Protein AF-A0A4R4ZUM4-F1 (afdb_monomer_lite)

pLDDT: mean 85.85, std 15.87, range [38.94, 98.31]

Radius of gyration: 22.49 Å; chains: 1; bounding box: 55×45×69 Å

Foldseek 3Di:
DDDDDPPPPPPPQPDPELVRVLVVCVVV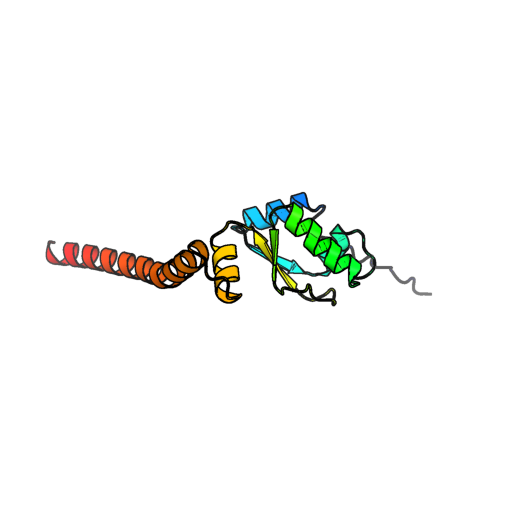VFKDKDFQLSLCVNLVHPFQDQVSQVVSQVSLVVSQKHWPPPGDDRDRRDIIMIGGHPDLVNLCVCLVVVNDDPSVVVSVVCVVCVVVVVVVVVVVVVVVVVVVVVVD

Structure (mmCIF, N/CA/C/O backbone):
data_AF-A0A4R4ZUM4-F1
#
_entry.id   AF-A0A4R4ZUM4-F1
#
loop_
_atom_site.group_PDB
_atom_site.id
_atom_site.type_symbol
_atom_site.label_atom_id
_atom_site.label_alt_id
_atom_site.label_comp_id
_atom_site.label_asym_id
_atom_site.label_entity_id
_atom_site.label_seq_id
_atom_site.pdbx_PDB_ins_code
_atom_site.Cartn_x
_atom_site.Cartn_y
_atom_site.Cartn_z
_atom_site.occupancy
_atom_site.B_iso_or_equiv
_atom_site.auth_seq_id
_atom_site.auth_comp_id
_atom_site.auth_asym_id
_atom_site.auth_atom_id
_atom_site.pdbx_PDB_model_num
ATOM 1 N N . MET A 1 1 ? 16.515 29.194 -39.223 1.00 39.03 1 MET A N 1
ATOM 2 C CA . MET A 1 1 ? 16.773 27.965 -38.446 1.00 39.03 1 MET A CA 1
ATOM 3 C C . MET A 1 1 ? 16.211 28.205 -37.059 1.00 39.03 1 MET A C 1
ATOM 5 O O . MET A 1 1 ? 16.722 29.079 -36.376 1.00 39.03 1 MET A O 1
ATOM 9 N N . ALA A 1 2 ? 15.098 27.559 -36.712 1.00 38.94 2 ALA A N 1
ATOM 10 C CA . ALA A 1 2 ? 14.510 27.662 -35.380 1.00 38.94 2 ALA A CA 1
ATOM 11 C C . ALA A 1 2 ? 15.152 26.585 -34.500 1.00 38.94 2 ALA A C 1
ATOM 13 O O . ALA A 1 2 ? 15.073 25.401 -34.821 1.00 38.94 2 ALA A O 1
ATOM 14 N N . THR A 1 3 ? 15.847 27.011 -33.452 1.00 41.16 3 THR A N 1
ATOM 15 C CA . THR A 1 3 ? 16.367 26.150 -32.392 1.00 41.16 3 THR A CA 1
ATOM 16 C C . THR A 1 3 ? 15.184 25.574 -31.621 1.00 41.16 3 THR A C 1
ATOM 18 O O . THR A 1 3 ? 14.382 26.321 -31.061 1.00 41.16 3 THR A O 1
ATOM 21 N N . ALA A 1 4 ? 15.052 24.249 -31.630 1.00 43.12 4 ALA A N 1
ATOM 22 C CA . ALA A 1 4 ? 14.140 23.552 -30.741 1.00 43.12 4 ALA A CA 1
ATOM 23 C C . ALA A 1 4 ? 14.653 23.738 -29.308 1.00 43.12 4 ALA A C 1
ATOM 25 O O . ALA A 1 4 ? 15.787 23.379 -29.000 1.00 43.12 4 ALA A O 1
ATOM 26 N N . VAL A 1 5 ? 13.837 24.360 -28.462 1.00 45.91 5 VAL A N 1
ATOM 27 C CA . VAL A 1 5 ? 14.050 24.366 -27.016 1.00 45.91 5 VAL A CA 1
ATOM 28 C C . VAL A 1 5 ? 13.662 22.972 -26.541 1.00 45.91 5 VAL A C 1
ATOM 30 O O . VAL A 1 5 ? 12.485 22.613 -26.580 1.00 45.91 5 VAL A O 1
ATOM 33 N N . GLU A 1 6 ? 14.653 22.165 -26.175 1.00 46.28 6 GLU A N 1
ATOM 34 C CA . GLU A 1 6 ? 14.425 20.905 -25.474 1.00 46.28 6 GLU A CA 1
ATOM 35 C C . GLU A 1 6 ? 13.839 21.250 -24.105 1.00 46.28 6 GLU A C 1
ATOM 37 O O . GLU A 1 6 ? 14.522 21.763 -23.222 1.00 46.28 6 GLU A O 1
ATOM 42 N N . VAL A 1 7 ? 12.530 21.057 -23.961 1.00 44.09 7 VAL A N 1
ATOM 43 C CA . VAL A 1 7 ? 11.875 21.138 -22.660 1.00 44.09 7 VAL A CA 1
ATOM 44 C C . VAL A 1 7 ? 12.149 19.803 -21.981 1.00 44.09 7 VAL A C 1
ATOM 46 O O . VAL A 1 7 ? 11.489 18.806 -22.278 1.00 44.09 7 VAL A O 1
ATOM 49 N N . GLU A 1 8 ? 13.164 19.763 -21.120 1.00 43.16 8 GLU A N 1
ATOM 50 C CA . GLU A 1 8 ? 13.344 18.661 -20.179 1.00 43.16 8 GLU A CA 1
ATOM 51 C C . GLU A 1 8 ? 12.080 18.593 -19.314 1.00 43.16 8 GLU A C 1
ATOM 53 O O . GLU A 1 8 ? 11.831 19.444 -18.463 1.00 43.16 8 GLU A O 1
ATOM 58 N N . HIS A 1 9 ? 11.220 17.611 -19.582 1.00 39.47 9 HIS A N 1
ATOM 59 C CA . HIS A 1 9 ? 10.143 17.268 -18.665 1.00 39.47 9 HIS A CA 1
ATOM 60 C C . HIS A 1 9 ? 10.791 16.620 -17.438 1.00 39.47 9 HIS A C 1
ATOM 62 O O . HIS A 1 9 ? 11.012 15.408 -17.403 1.00 39.47 9 HIS A O 1
ATOM 68 N N . GLU A 1 10 ? 11.133 17.448 -16.455 1.00 44.53 10 GLU A N 1
ATOM 69 C CA . GLU A 1 10 ? 11.498 17.018 -15.113 1.00 44.53 10 GLU A CA 1
ATOM 70 C C . GLU A 1 10 ? 10.237 16.427 -14.473 1.00 44.53 10 GLU A C 1
ATOM 72 O O . GLU A 1 10 ? 9.390 17.122 -13.914 1.00 44.53 10 GLU A O 1
ATOM 77 N N . TRP A 1 11 ? 10.034 15.125 -14.670 1.00 54.75 11 TRP A N 1
ATOM 78 C CA . TRP A 1 11 ? 9.017 14.391 -13.933 1.00 54.75 11 TRP A CA 1
ATOM 79 C C . TRP A 1 11 ? 9.450 14.391 -12.469 1.00 54.75 11 TRP A C 1
ATOM 81 O O . TRP A 1 11 ? 10.377 13.673 -12.097 1.00 54.75 11 TRP A O 1
ATOM 91 N N . GLU A 1 12 ? 8.818 15.227 -11.650 1.00 66.38 12 GLU A N 1
ATOM 92 C CA . GLU A 1 12 ? 9.065 15.243 -10.213 1.00 66.38 12 GLU A CA 1
ATOM 93 C C . GLU A 1 12 ? 8.519 13.937 -9.623 1.00 66.38 12 GLU A C 1
ATOM 95 O O . GLU A 1 12 ? 7.311 13.725 -9.519 1.00 66.38 12 GLU A O 1
ATOM 100 N N . TYR A 1 13 ? 9.420 13.005 -9.315 1.00 78.62 13 TYR A N 1
ATOM 101 C CA . TYR A 1 13 ? 9.070 11.775 -8.616 1.00 78.62 13 TYR A CA 1
ATOM 102 C C . TYR A 1 13 ? 8.727 12.112 -7.164 1.00 78.62 13 TYR A C 1
ATOM 104 O O . TYR A 1 13 ? 9.543 12.705 -6.457 1.00 78.62 13 TYR A O 1
ATOM 112 N N . SER A 1 14 ? 7.558 11.682 -6.680 1.00 88.44 14 SER A N 1
ATOM 113 C CA . SER A 1 14 ? 7.110 12.029 -5.321 1.00 88.44 14 SER A CA 1
ATOM 114 C C . SER A 1 14 ? 7.951 11.369 -4.223 1.00 88.44 14 SER A C 1
ATOM 116 O O . SER A 1 14 ? 7.939 11.807 -3.069 1.00 88.44 14 SER A O 1
ATOM 118 N N . TYR A 1 15 ? 8.674 10.295 -4.557 1.00 92.69 15 TYR A N 1
ATOM 119 C CA . TYR A 1 15 ? 9.423 9.482 -3.603 1.00 92.69 15 TYR A CA 1
ATOM 120 C C . TYR A 1 15 ? 10.852 9.258 -4.086 1.00 92.69 15 TYR A C 1
ATOM 122 O O . TYR A 1 15 ? 11.085 8.664 -5.134 1.00 92.69 15 TYR A O 1
ATOM 130 N N . LYS A 1 16 ? 11.810 9.689 -3.265 1.00 92.00 16 LYS A N 1
ATOM 131 C CA . LYS A 1 16 ? 13.247 9.527 -3.527 1.00 92.00 16 LYS A CA 1
ATOM 132 C C . LYS A 1 16 ? 13.767 8.101 -3.312 1.00 92.00 16 LYS A C 1
ATOM 134 O O . LYS A 1 16 ? 14.783 7.726 -3.879 1.00 92.00 16 LYS A O 1
ATOM 139 N N . ASP A 1 17 ? 13.125 7.344 -2.425 1.00 95.88 17 ASP A N 1
ATOM 140 C CA . ASP A 1 17 ? 13.540 6.007 -2.015 1.00 95.88 17 ASP A CA 1
ATOM 141 C C . ASP A 1 17 ? 12.357 5.233 -1.402 1.00 95.88 17 ASP A C 1
ATOM 143 O O . ASP A 1 17 ? 11.273 5.771 -1.143 1.00 95.88 17 ASP A O 1
ATOM 147 N N . TRP A 1 18 ? 12.575 3.941 -1.170 1.00 97.56 18 TRP A N 1
ATOM 148 C CA . TRP A 1 18 ? 11.596 3.029 -0.579 1.00 97.56 18 TRP A CA 1
ATOM 149 C C . TRP A 1 18 ? 11.156 3.425 0.837 1.00 97.56 18 TRP A C 1
ATOM 151 O O . TRP A 1 18 ? 10.011 3.186 1.225 1.00 97.56 18 TRP A O 1
ATOM 161 N N . GLU A 1 19 ? 12.041 4.044 1.620 1.00 97.25 19 GLU A N 1
ATOM 162 C CA . GLU A 1 19 ? 11.724 4.475 2.981 1.00 97.25 19 GLU A CA 1
ATOM 163 C C . GLU A 1 19 ? 10.795 5.699 2.969 1.00 97.25 19 GLU A C 1
ATOM 165 O O . GLU A 1 19 ? 9.858 5.777 3.766 1.00 97.25 19 GLU A O 1
ATOM 170 N N . ALA A 1 20 ? 11.006 6.630 2.037 1.00 97.06 20 ALA A N 1
ATOM 171 C CA . ALA A 1 20 ? 10.137 7.773 1.797 1.00 97.06 20 ALA A CA 1
ATOM 172 C C . ALA A 1 20 ? 8.739 7.322 1.355 1.00 97.06 20 ALA A C 1
ATOM 174 O O . ALA A 1 20 ? 7.750 7.804 1.910 1.00 97.06 20 ALA A O 1
ATOM 175 N N . LEU A 1 21 ? 8.652 6.340 0.448 1.00 97.62 21 LEU A N 1
ATOM 176 C CA . LEU A 1 21 ? 7.375 5.726 0.077 1.00 97.62 21 LEU A CA 1
ATOM 177 C C . LEU A 1 21 ? 6.677 5.128 1.306 1.00 97.62 21 LEU A C 1
ATOM 179 O O . LEU A 1 21 ? 5.506 5.409 1.556 1.00 97.62 21 LEU A O 1
ATOM 183 N N . LYS A 1 22 ? 7.393 4.346 2.123 1.00 97.88 22 LYS A N 1
ATOM 184 C CA . LYS A 1 22 ? 6.826 3.756 3.343 1.00 97.88 22 LYS A CA 1
ATOM 185 C C . LYS A 1 22 ? 6.296 4.828 4.305 1.00 97.88 22 LYS A C 1
ATOM 187 O O . LYS A 1 22 ? 5.196 4.673 4.835 1.00 97.88 22 LYS A O 1
ATOM 192 N N . LYS A 1 23 ? 7.045 5.916 4.514 1.00 97.69 23 LYS A N 1
ATOM 193 C CA . LYS A 1 23 ? 6.612 7.050 5.349 1.00 97.69 23 LYS A CA 1
ATOM 194 C C . LYS A 1 23 ? 5.345 7.702 4.802 1.00 97.69 23 LYS A C 1
ATOM 196 O O . LYS A 1 23 ? 4.467 8.043 5.589 1.00 97.69 23 LYS A O 1
ATOM 201 N N . ALA A 1 24 ? 5.218 7.826 3.482 1.00 97.19 24 ALA A N 1
ATOM 202 C CA . ALA A 1 24 ? 4.004 8.335 2.852 1.00 97.19 24 ALA A CA 1
ATOM 203 C C . ALA A 1 24 ? 2.801 7.401 3.076 1.00 97.19 24 ALA A C 1
ATOM 205 O O . ALA A 1 24 ? 1.718 7.879 3.407 1.00 97.19 24 ALA A O 1
ATOM 206 N N . VAL A 1 25 ? 2.988 6.077 2.988 1.00 97.44 25 VAL A N 1
ATOM 207 C CA . VAL A 1 25 ? 1.932 5.100 3.325 1.00 97.44 25 VAL A CA 1
ATOM 208 C C . VAL A 1 25 ? 1.526 5.218 4.794 1.00 97.44 25 VAL A C 1
ATOM 210 O O . VAL A 1 25 ? 0.337 5.235 5.102 1.00 97.44 25 VAL A O 1
ATOM 213 N N . ASP A 1 26 ? 2.496 5.326 5.707 1.00 96.31 26 ASP A N 1
ATOM 214 C CA . ASP A 1 26 ? 2.229 5.503 7.139 1.00 96.31 26 ASP A CA 1
ATOM 215 C C . ASP A 1 26 ? 1.449 6.807 7.408 1.00 96.31 26 ASP A C 1
ATOM 217 O O . ASP A 1 26 ? 0.470 6.791 8.154 1.00 96.31 26 ASP A O 1
ATOM 221 N N . ALA A 1 27 ? 1.830 7.914 6.760 1.00 94.44 27 ALA A N 1
ATOM 222 C CA . ALA A 1 27 ? 1.140 9.201 6.863 1.00 94.44 27 ALA A CA 1
ATOM 223 C C . ALA A 1 27 ? -0.283 9.167 6.275 1.00 94.44 27 ALA A C 1
ATOM 225 O O . ALA A 1 27 ? -1.177 9.832 6.793 1.00 94.44 27 ALA A O 1
ATOM 226 N N . GLY A 1 28 ? -0.516 8.348 5.244 1.00 91.44 28 GLY A N 1
ATOM 227 C CA . GLY A 1 28 ? -1.828 8.099 4.637 1.00 91.44 28 GLY A CA 1
ATOM 228 C C . GLY A 1 28 ? -2.741 7.162 5.438 1.00 91.44 28 GLY A C 1
ATOM 229 O O . GLY A 1 28 ? -3.687 6.606 4.887 1.00 91.44 28 GLY A O 1
ATOM 230 N N . GLY A 1 29 ? -2.454 6.914 6.720 1.00 91.69 29 GLY A N 1
ATOM 231 C CA . GLY A 1 29 ? -3.237 5.985 7.541 1.00 91.69 29 GLY A CA 1
ATOM 232 C C . GLY A 1 29 ? -3.016 4.513 7.178 1.00 91.69 29 GLY A C 1
ATOM 233 O O . GLY A 1 29 ? -3.862 3.667 7.464 1.00 91.69 29 GLY A O 1
ATOM 234 N N . GLY A 1 30 ? -1.882 4.190 6.552 1.00 94.75 30 GLY A N 1
ATOM 235 C CA . GLY A 1 30 ? -1.527 2.832 6.151 1.00 94.75 30 GLY A CA 1
ATOM 236 C C . GLY A 1 30 ? -2.038 2.421 4.771 1.00 94.75 30 GLY A C 1
ATOM 237 O O . GLY A 1 30 ? -1.929 1.241 4.448 1.00 94.75 30 GLY A O 1
ATOM 238 N N . VAL A 1 31 ? -2.578 3.343 3.966 1.00 96.12 31 VAL A N 1
ATOM 239 C CA . VAL A 1 31 ? -3.018 3.092 2.583 1.00 96.12 31 VAL A CA 1
ATOM 240 C C . VAL A 1 31 ? -2.608 4.264 1.694 1.00 96.12 31 VAL A C 1
ATOM 242 O O . VAL A 1 31 ? -2.763 5.421 2.070 1.00 96.12 31 VAL A O 1
ATOM 245 N N . LEU A 1 32 ? -2.100 3.972 0.499 1.00 97.44 32 LEU A N 1
ATOM 246 C CA . LEU A 1 32 ? -1.680 4.976 -0.471 1.00 97.44 32 LEU A CA 1
ATOM 247 C C . LEU A 1 32 ? -1.891 4.463 -1.891 1.00 97.44 32 LEU A C 1
ATOM 249 O O . LEU A 1 32 ? -1.550 3.324 -2.204 1.00 97.44 32 LEU A O 1
ATOM 253 N N . ARG A 1 33 ? -2.419 5.310 -2.770 1.00 97.50 33 ARG A N 1
ATOM 254 C CA . ARG A 1 33 ? -2.464 5.021 -4.204 1.00 97.50 33 ARG A CA 1
ATOM 255 C C . ARG A 1 33 ? -1.203 5.561 -4.862 1.00 97.50 33 ARG A C 1
ATOM 257 O O . ARG A 1 33 ? -0.845 6.708 -4.621 1.00 97.50 33 ARG A O 1
ATOM 264 N N . VAL A 1 34 ? -0.550 4.728 -5.665 1.00 96.81 34 VAL A N 1
ATOM 265 C CA . VAL A 1 34 ? 0.740 5.029 -6.288 1.00 96.81 34 VAL A CA 1
ATOM 266 C C . VAL A 1 34 ? 0.691 4.631 -7.753 1.00 96.81 34 VAL A C 1
ATOM 268 O O . VAL A 1 34 ? 0.197 3.562 -8.113 1.00 96.81 34 VAL A O 1
ATOM 271 N N . VAL A 1 35 ? 1.217 5.497 -8.603 1.00 96.88 35 VAL A N 1
ATOM 272 C CA . VAL A 1 35 ? 1.344 5.276 -10.042 1.00 96.88 35 VAL A CA 1
ATOM 273 C C . VAL A 1 35 ? 2.556 4.391 -10.340 1.00 96.88 35 VAL A C 1
ATOM 275 O O . VAL A 1 35 ? 3.616 4.505 -9.725 1.00 96.88 35 VAL A O 1
ATOM 278 N N . MET A 1 36 ? 2.424 3.477 -11.297 1.00 97.38 36 MET A N 1
ATOM 279 C CA . MET A 1 36 ? 3.436 2.447 -11.539 1.00 97.38 36 MET A CA 1
ATOM 280 C C . MET A 1 36 ? 4.778 3.000 -12.048 1.00 97.38 36 MET A C 1
ATOM 282 O O . MET A 1 36 ? 5.808 2.345 -11.870 1.00 97.38 36 MET A O 1
ATOM 286 N N . TRP A 1 37 ? 4.806 4.186 -12.663 1.00 95.56 37 TRP A N 1
ATOM 287 C CA . TRP A 1 37 ? 6.058 4.845 -13.052 1.00 95.56 37 TRP A CA 1
ATOM 288 C C . TRP A 1 37 ? 6.908 5.273 -11.849 1.00 95.56 37 TRP A C 1
ATOM 290 O O . TRP A 1 37 ? 8.131 5.195 -11.942 1.00 95.56 37 TRP A O 1
ATOM 300 N N . GLU A 1 38 ? 6.299 5.612 -10.710 1.00 96.06 38 GLU A N 1
ATOM 301 C CA . GLU A 1 38 ? 7.038 5.907 -9.477 1.00 96.06 38 GLU A CA 1
ATOM 302 C C . GLU A 1 38 ? 7.670 4.644 -8.895 1.00 96.06 38 GLU A C 1
ATOM 304 O O . GLU A 1 38 ? 8.859 4.627 -8.594 1.00 96.06 38 GLU A O 1
ATOM 309 N N . LEU A 1 39 ? 6.921 3.538 -8.823 1.00 96.88 39 LEU A N 1
ATOM 310 C CA . LEU A 1 39 ? 7.475 2.260 -8.353 1.00 96.88 39 LEU A CA 1
ATOM 311 C C . LEU A 1 39 ? 8.585 1.742 -9.279 1.00 96.88 39 LEU A C 1
ATOM 313 O O . LEU A 1 39 ? 9.567 1.170 -8.816 1.00 96.88 39 LEU A O 1
ATOM 317 N N . ARG A 1 40 ? 8.454 1.970 -10.593 1.00 96.19 40 ARG A N 1
ATOM 318 C CA . ARG A 1 40 ? 9.505 1.675 -11.576 1.00 96.19 40 ARG A CA 1
ATOM 319 C C . ARG A 1 40 ? 10.771 2.493 -11.312 1.00 96.19 40 ARG A C 1
ATOM 321 O O . ARG A 1 40 ? 11.866 1.957 -11.452 1.00 96.19 40 ARG A O 1
ATOM 328 N N . HIS A 1 41 ? 10.615 3.770 -10.975 1.00 95.62 41 HIS A N 1
ATOM 329 C CA . HIS A 1 41 ? 11.733 4.657 -10.671 1.00 95.62 41 HIS A CA 1
ATOM 330 C C . HIS A 1 41 ? 12.470 4.234 -9.397 1.00 95.62 41 HIS A C 1
ATOM 332 O O . HIS A 1 41 ? 13.694 4.195 -9.398 1.00 95.62 41 HIS A O 1
ATOM 338 N N . LEU A 1 42 ? 11.744 3.810 -8.358 1.00 96.25 42 LEU A N 1
ATOM 339 C CA . LEU A 1 42 ? 12.340 3.287 -7.121 1.00 96.25 42 LEU A CA 1
ATOM 340 C C . LEU A 1 42 ? 13.146 1.987 -7.316 1.00 96.25 42 LEU A C 1
ATOM 342 O O . LEU A 1 42 ? 14.021 1.676 -6.509 1.00 96.25 42 LEU A O 1
ATOM 346 N N . GLU A 1 43 ? 12.862 1.222 -8.373 1.00 95.00 43 GLU A N 1
ATOM 347 C CA . GLU A 1 43 ? 13.665 0.063 -8.802 1.00 95.00 43 GLU A CA 1
ATOM 348 C C . GLU A 1 43 ? 14.832 0.432 -9.731 1.00 95.00 43 GLU A C 1
ATOM 350 O O . GLU A 1 43 ? 15.543 -0.465 -10.179 1.00 95.00 43 GLU A O 1
ATOM 355 N N . ASP A 1 44 ? 14.991 1.711 -10.090 1.00 94.19 44 ASP A N 1
ATOM 356 C CA . ASP A 1 44 ? 15.920 2.175 -11.131 1.00 94.19 44 ASP A CA 1
ATOM 357 C C . ASP A 1 44 ? 15.754 1.399 -12.458 1.00 94.19 44 ASP A C 1
ATOM 359 O O . ASP A 1 44 ? 16.700 0.980 -13.129 1.00 94.19 44 ASP A O 1
ATOM 363 N N . ALA A 1 45 ? 14.498 1.128 -12.833 1.00 93.75 45 ALA A N 1
ATOM 364 C CA . ALA A 1 45 ? 14.180 0.241 -13.945 1.00 93.75 45 ALA A CA 1
ATOM 365 C C . ALA A 1 45 ? 13.722 0.988 -15.208 1.00 93.75 45 ALA A C 1
ATOM 367 O O . ALA A 1 45 ? 12.838 1.846 -15.200 1.00 93.75 45 ALA A O 1
ATOM 368 N N . GLY A 1 46 ? 14.215 0.564 -16.375 1.00 92.50 46 GLY A N 1
ATOM 369 C CA . GLY A 1 46 ? 13.752 1.100 -17.662 1.00 92.50 46 GLY A CA 1
ATOM 370 C C . GLY A 1 46 ? 12.325 0.676 -18.054 1.00 92.50 46 GLY A C 1
ATOM 371 O O . GLY A 1 46 ? 11.651 1.387 -18.797 1.00 92.50 46 GLY A O 1
ATOM 372 N N . ARG A 1 47 ? 11.838 -0.487 -17.588 1.00 94.25 47 ARG A N 1
ATOM 373 C CA . ARG A 1 47 ? 10.527 -1.063 -17.964 1.00 94.25 47 ARG A CA 1
ATOM 374 C C . ARG A 1 47 ? 9.914 -1.886 -16.828 1.00 94.25 47 ARG A C 1
ATOM 376 O O . ARG A 1 47 ? 10.634 -2.553 -16.097 1.00 94.25 47 ARG A O 1
ATOM 383 N N . LEU A 1 48 ? 8.582 -1.948 -16.764 1.00 95.81 48 LEU A N 1
ATOM 384 C CA . LEU A 1 48 ? 7.815 -2.784 -15.820 1.00 95.81 48 LEU A CA 1
ATOM 385 C C . LEU A 1 48 ? 7.678 -4.243 -16.296 1.00 95.81 48 LEU A C 1
ATOM 387 O O . LEU A 1 48 ? 6.582 -4.792 -16.434 1.00 95.81 48 LEU A O 1
ATOM 391 N N . GLY A 1 49 ? 8.814 -4.886 -16.571 1.00 96.00 49 GLY A N 1
ATOM 392 C CA . GLY A 1 49 ? 8.852 -6.314 -16.892 1.00 96.00 49 GLY A CA 1
ATOM 393 C C . GLY A 1 49 ? 8.405 -7.188 -15.713 1.00 96.00 49 GLY A C 1
ATOM 394 O O . GLY A 1 49 ? 8.329 -6.731 -14.574 1.00 96.00 49 GLY A O 1
ATOM 395 N N . VAL A 1 50 ? 8.140 -8.473 -15.968 1.00 96.88 50 VAL A N 1
ATOM 396 C CA . VAL A 1 50 ? 7.720 -9.432 -14.923 1.00 96.88 50 VAL A CA 1
ATOM 397 C C . VAL A 1 50 ? 8.697 -9.486 -13.739 1.00 96.88 50 VAL A C 1
ATOM 399 O O . VAL A 1 50 ? 8.263 -9.500 -12.592 1.00 96.88 50 VAL A O 1
ATOM 402 N N . HIS A 1 51 ? 10.008 -9.424 -13.995 1.00 97.06 51 HIS A N 1
ATOM 403 C CA . HIS A 1 51 ? 11.026 -9.446 -12.940 1.00 97.06 51 HIS A CA 1
ATOM 404 C C . HIS A 1 51 ? 11.059 -8.161 -12.109 1.00 97.06 51 HIS A C 1
ATOM 406 O O . HIS A 1 51 ? 11.215 -8.245 -10.895 1.00 97.06 51 HIS A O 1
ATOM 412 N N . VAL A 1 52 ? 10.863 -7.002 -12.746 1.00 97.69 52 VAL A N 1
ATOM 413 C CA . VAL A 1 52 ? 10.801 -5.700 -12.064 1.00 97.69 52 VAL A CA 1
ATOM 414 C C . VAL A 1 52 ? 9.563 -5.642 -11.182 1.00 97.69 52 VAL A C 1
ATOM 416 O O . VAL A 1 52 ? 9.674 -5.363 -9.999 1.00 97.69 52 VAL A O 1
ATOM 419 N N . ARG A 1 53 ? 8.392 -6.025 -11.703 1.00 98.00 53 ARG A N 1
ATOM 420 C CA . ARG A 1 53 ? 7.158 -6.101 -10.904 1.00 98.00 53 ARG A CA 1
ATOM 421 C C . ARG A 1 53 ? 7.295 -7.059 -9.721 1.00 98.00 53 ARG A C 1
ATOM 423 O O . ARG A 1 53 ? 6.910 -6.712 -8.614 1.00 98.00 53 ARG A O 1
ATOM 430 N N . ALA A 1 54 ? 7.908 -8.225 -9.925 1.00 97.81 54 ALA A N 1
ATOM 431 C CA . ALA A 1 54 ? 8.189 -9.149 -8.831 1.00 97.81 54 ALA A CA 1
ATOM 432 C C . ALA A 1 54 ? 9.193 -8.576 -7.810 1.00 97.81 54 ALA A C 1
ATOM 434 O O . ALA A 1 54 ? 9.100 -8.898 -6.628 1.00 97.81 54 ALA A O 1
ATOM 435 N N . SER A 1 55 ? 10.154 -7.756 -8.251 1.00 97.94 55 SER A N 1
ATOM 436 C CA . SER A 1 55 ? 11.087 -7.033 -7.375 1.00 97.94 55 SER A CA 1
ATOM 437 C C . SER A 1 55 ? 10.358 -6.011 -6.510 1.00 97.94 55 SER A C 1
ATOM 439 O O . SER A 1 55 ? 10.456 -6.097 -5.288 1.00 97.94 55 SER A O 1
ATOM 441 N N . ILE A 1 56 ? 9.500 -5.189 -7.123 1.00 98.31 56 ILE A N 1
ATOM 442 C CA . ILE A 1 56 ? 8.651 -4.211 -6.428 1.00 98.31 56 ILE A CA 1
ATOM 443 C C . ILE A 1 56 ? 7.827 -4.909 -5.346 1.00 98.31 56 ILE A C 1
ATOM 445 O O . ILE A 1 56 ? 7.848 -4.497 -4.189 1.00 98.31 56 ILE A O 1
ATOM 449 N N . SER A 1 57 ? 7.145 -6.008 -5.688 1.00 98.31 57 SER A N 1
ATOM 450 C CA . SER A 1 57 ? 6.359 -6.781 -4.720 1.00 98.31 57 SER A CA 1
ATOM 451 C C . SER A 1 57 ? 7.202 -7.276 -3.536 1.00 98.31 57 SER A C 1
ATOM 453 O O . SER A 1 57 ? 6.746 -7.211 -2.396 1.00 98.31 57 SER A O 1
ATOM 455 N N . ARG A 1 58 ? 8.437 -7.745 -3.774 1.00 98.19 58 ARG A N 1
ATOM 456 C CA . ARG A 1 58 ? 9.346 -8.193 -2.702 1.00 98.19 58 ARG A CA 1
ATOM 457 C C . ARG A 1 58 ? 9.845 -7.037 -1.839 1.00 98.19 58 ARG A C 1
ATOM 459 O O . ARG A 1 58 ? 9.901 -7.193 -0.623 1.00 98.19 58 ARG A O 1
ATOM 466 N N . ASN A 1 59 ? 10.189 -5.904 -2.445 1.00 98.06 59 ASN A N 1
ATOM 467 C CA . ASN A 1 59 ? 10.654 -4.720 -1.726 1.00 98.06 59 ASN A CA 1
ATOM 468 C C . ASN A 1 59 ? 9.550 -4.147 -0.836 1.00 98.06 59 ASN A C 1
ATOM 470 O O . ASN A 1 59 ? 9.785 -3.902 0.345 1.00 98.06 59 ASN A O 1
ATOM 474 N N . LEU A 1 60 ? 8.322 -4.044 -1.352 1.00 98.31 60 LEU A N 1
ATOM 475 C CA . LEU A 1 60 ? 7.150 -3.682 -0.554 1.00 98.31 60 LEU A CA 1
ATOM 476 C C . LEU A 1 60 ? 6.964 -4.640 0.629 1.00 98.31 60 LEU A C 1
ATOM 478 O O . LEU A 1 60 ? 6.866 -4.188 1.771 1.00 98.31 60 LEU A O 1
ATOM 482 N N . LEU A 1 61 ? 7.007 -5.954 0.381 1.00 97.94 61 LEU A N 1
ATOM 483 C CA . LEU A 1 61 ? 6.856 -6.959 1.434 1.00 97.94 61 LEU A CA 1
ATOM 484 C C . LEU A 1 61 ? 7.942 -6.839 2.513 1.00 97.94 61 LEU A C 1
ATOM 486 O O . LEU A 1 61 ? 7.632 -6.906 3.702 1.00 97.94 61 LEU A O 1
ATOM 490 N N . GLY A 1 62 ? 9.195 -6.595 2.117 1.00 97.88 62 GLY A N 1
ATOM 491 C CA . GLY A 1 62 ? 10.313 -6.364 3.037 1.00 97.88 62 GLY A CA 1
ATOM 492 C C . GLY A 1 62 ? 10.124 -5.147 3.952 1.00 97.88 62 GLY A C 1
ATOM 493 O O . GLY A 1 62 ? 10.673 -5.115 5.051 1.00 97.88 62 GLY A O 1
ATOM 494 N N . LEU A 1 63 ? 9.303 -4.177 3.543 1.00 97.50 63 LEU A N 1
ATOM 495 C CA . LEU A 1 63 ? 8.951 -2.983 4.323 1.00 97.50 63 LEU A CA 1
ATOM 496 C C . LEU A 1 63 ? 7.679 -3.165 5.169 1.00 97.50 63 LEU A C 1
ATOM 498 O O . LEU A 1 63 ? 7.241 -2.218 5.832 1.00 97.50 63 LEU A O 1
ATOM 502 N N . GLY A 1 64 ? 7.065 -4.353 5.142 1.00 97.81 64 GLY A N 1
ATOM 503 C CA . GLY A 1 64 ? 5.769 -4.613 5.770 1.00 97.81 64 GLY A CA 1
ATOM 504 C C . GLY A 1 64 ? 4.595 -4.003 5.000 1.00 97.81 64 GLY A C 1
ATOM 505 O O . GLY A 1 64 ? 3.575 -3.659 5.600 1.00 97.81 64 GLY A O 1
ATOM 506 N N . LEU A 1 65 ? 4.744 -3.829 3.687 1.00 98.12 65 LEU A N 1
ATOM 507 C CA . LEU A 1 65 ? 3.721 -3.315 2.785 1.00 98.12 65 LEU A CA 1
ATOM 508 C C . LEU A 1 65 ? 3.268 -4.412 1.816 1.00 98.12 65 LEU A C 1
ATOM 510 O O . LEU A 1 65 ? 4.025 -5.307 1.452 1.00 98.12 65 LEU A O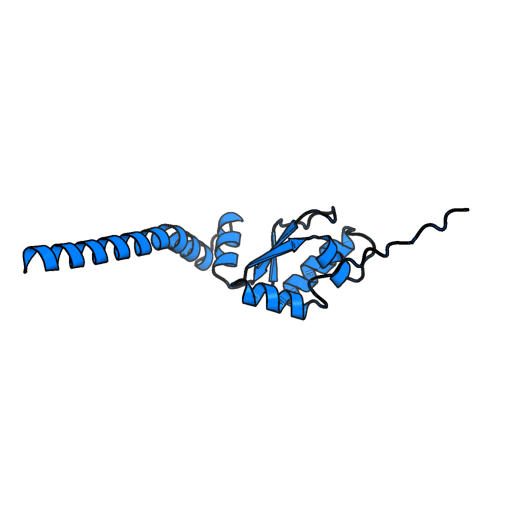 1
ATOM 514 N N . ALA A 1 66 ? 2.031 -4.316 1.361 1.00 97.50 66 ALA A N 1
ATOM 515 C CA . ALA A 1 66 ? 1.472 -5.132 0.297 1.00 97.50 66 ALA A CA 1
ATOM 516 C C . ALA A 1 66 ? 0.734 -4.238 -0.702 1.00 97.50 66 ALA A C 1
ATOM 518 O O . ALA A 1 66 ? 0.651 -3.021 -0.522 1.00 97.50 66 ALA A O 1
ATOM 519 N N . HIS A 1 67 ? 0.251 -4.825 -1.795 1.00 97.81 67 HIS A N 1
ATOM 520 C CA . HIS A 1 67 ? -0.380 -4.064 -2.863 1.00 97.81 67 HIS A CA 1
ATOM 521 C C . HIS A 1 67 ? -1.612 -4.748 -3.447 1.00 97.81 67 HIS A C 1
ATOM 523 O O . HIS A 1 67 ? -1.767 -5.969 -3.400 1.00 97.81 67 HIS A O 1
ATOM 529 N N . LEU A 1 68 ? -2.472 -3.927 -4.040 1.00 95.88 68 LEU A N 1
ATOM 530 C CA . LEU A 1 68 ? -3.532 -4.325 -4.949 1.00 95.88 68 LEU A CA 1
ATOM 531 C C . LEU A 1 68 ? -3.309 -3.649 -6.309 1.00 95.88 68 LEU A C 1
ATOM 533 O O . LEU A 1 68 ? -2.937 -2.475 -6.338 1.00 95.88 68 LEU A O 1
ATOM 537 N N . PRO A 1 69 ? -3.575 -4.338 -7.431 1.00 94.50 69 PRO A N 1
ATOM 538 C CA . PRO A 1 69 ? -3.998 -5.741 -7.529 1.00 94.50 69 PRO A CA 1
ATOM 539 C C . PRO A 1 69 ? -2.898 -6.742 -7.123 1.00 94.50 69 PRO A C 1
ATOM 541 O O . PRO A 1 69 ? -1.737 -6.365 -6.980 1.00 94.50 69 PRO A O 1
ATOM 544 N N . LYS A 1 70 ? -3.271 -8.020 -6.926 1.00 90.94 70 LYS A N 1
ATOM 545 C CA . LYS A 1 70 ? -2.354 -9.111 -6.516 1.00 90.94 70 LYS A CA 1
ATOM 546 C C . LYS A 1 70 ? -1.135 -9.232 -7.433 1.00 90.94 70 LYS A C 1
ATOM 548 O O . LYS A 1 70 ? -0.039 -9.520 -6.968 1.00 90.94 70 LYS A O 1
ATOM 553 N N . GLU A 1 71 ? -1.328 -9.005 -8.725 1.00 94.06 71 GLU A N 1
ATOM 554 C CA . GLU A 1 71 ? -0.240 -8.834 -9.681 1.00 94.06 71 GLU A CA 1
ATOM 555 C C . GLU A 1 71 ? -0.155 -7.367 -10.061 1.00 94.06 71 GLU A C 1
ATOM 557 O O . GLU A 1 71 ? -1.146 -6.802 -10.518 1.00 94.06 71 GLU A O 1
ATOM 562 N N . LEU A 1 72 ? 1.019 -6.752 -9.898 1.00 97.62 72 LEU A N 1
ATOM 563 C CA . LEU A 1 72 ? 1.174 -5.344 -10.240 1.00 97.62 72 LEU A CA 1
ATOM 564 C C . LEU A 1 72 ? 0.876 -5.101 -11.727 1.00 97.62 72 LEU A C 1
ATOM 566 O O . LEU A 1 72 ? 1.277 -5.914 -12.572 1.00 97.62 72 LEU A O 1
ATOM 570 N N . PRO A 1 73 ? 0.224 -3.982 -12.070 1.00 97.50 73 PRO A N 1
ATOM 571 C CA . PRO A 1 73 ? -0.038 -3.644 -13.457 1.00 97.50 73 PRO A CA 1
ATOM 572 C C . PRO A 1 73 ? 1.262 -3.449 -14.262 1.00 97.50 73 PRO A C 1
ATOM 574 O O . PRO A 1 73 ? 2.299 -3.065 -13.723 1.00 97.50 73 PRO A O 1
ATOM 577 N N . SER A 1 74 ? 1.240 -3.747 -15.564 1.00 95.94 74 SER A N 1
ATOM 578 C CA . SER A 1 74 ? 2.426 -3.657 -16.437 1.00 95.94 74 SER A CA 1
ATOM 579 C C . SER A 1 74 ? 2.592 -2.309 -17.139 1.00 95.94 74 SER A C 1
ATOM 581 O O . SER A 1 74 ? 3.657 -2.044 -17.698 1.00 95.94 74 SER A O 1
ATOM 583 N N . TYR A 1 75 ? 1.553 -1.472 -17.148 1.00 95.88 75 TYR A N 1
ATOM 584 C CA . TYR A 1 75 ? 1.582 -0.157 -17.785 1.00 95.88 75 TYR A CA 1
ATOM 585 C C . TYR A 1 75 ? 1.930 0.926 -16.765 1.00 95.88 75 TYR A C 1
ATOM 587 O O . TYR A 1 75 ? 1.452 0.906 -15.638 1.00 95.88 75 TYR A O 1
ATOM 595 N N . GLN A 1 76 ? 2.770 1.879 -17.167 1.00 94.75 76 GLN A N 1
ATOM 596 C CA . GLN A 1 76 ? 3.376 2.853 -16.253 1.00 94.75 76 GLN A CA 1
ATOM 597 C C . GLN A 1 76 ? 2.372 3.879 -15.702 1.00 94.75 76 GLN A C 1
ATOM 599 O O . GLN A 1 76 ? 2.535 4.353 -14.584 1.00 94.75 76 GLN A O 1
ATOM 604 N N . GLU A 1 77 ? 1.326 4.179 -16.471 1.00 95.31 77 GLU A N 1
ATOM 605 C CA . GLU A 1 77 ? 0.239 5.099 -16.102 1.00 95.31 77 GLU A CA 1
ATOM 606 C C . GLU A 1 77 ? -0.808 4.453 -15.186 1.00 95.31 77 GLU A C 1
ATOM 608 O O . GLU A 1 77 ? -1.660 5.143 -14.635 1.00 95.31 77 GLU A O 1
ATOM 613 N N . GLN A 1 78 ? -0.776 3.126 -15.031 1.00 97.19 78 GLN A N 1
ATOM 614 C CA . GLN A 1 78 ? -1.704 2.435 -14.144 1.00 97.19 78 GLN A CA 1
ATOM 615 C C . GLN A 1 78 ? -1.314 2.653 -12.684 1.00 97.19 78 GLN A C 1
ATOM 617 O O . GLN A 1 78 ? -0.156 2.906 -12.354 1.00 97.19 78 GLN A O 1
ATOM 622 N N . GLU A 1 79 ? -2.301 2.527 -11.807 1.00 97.19 79 GLU A N 1
ATOM 623 C CA . GLU A 1 79 ? -2.139 2.717 -10.372 1.00 97.19 79 GLU A CA 1
ATOM 624 C C . GLU A 1 79 ? -2.183 1.373 -9.641 1.00 97.19 79 GLU A C 1
ATOM 626 O O . GLU A 1 79 ? -2.904 0.447 -10.025 1.00 97.19 79 GLU A O 1
ATOM 631 N N . ALA A 1 80 ? -1.436 1.297 -8.548 1.00 97.50 80 ALA A N 1
ATOM 632 C CA . ALA A 1 80 ? -1.555 0.267 -7.535 1.00 97.50 80 ALA A CA 1
ATOM 633 C C . ALA A 1 80 ? -1.926 0.920 -6.199 1.00 97.50 80 ALA A C 1
ATOM 635 O O . ALA A 1 80 ? -1.515 2.038 -5.887 1.00 97.50 80 ALA A O 1
ATOM 636 N N . VAL A 1 81 ? -2.708 0.212 -5.392 1.00 97.69 81 VAL A N 1
ATOM 637 C CA . VAL A 1 81 ? -2.972 0.608 -4.008 1.00 97.69 81 VAL A CA 1
ATOM 638 C C . VAL A 1 81 ? -1.981 -0.126 -3.127 1.00 97.69 81 VAL A C 1
ATOM 640 O O . VAL A 1 81 ? -2.021 -1.349 -3.049 1.00 97.69 81 VAL A O 1
ATOM 643 N N . ILE A 1 82 ? -1.103 0.616 -2.467 1.00 98.06 82 ILE A N 1
ATOM 644 C CA . ILE A 1 82 ? -0.165 0.112 -1.470 1.00 98.06 82 ILE A CA 1
ATOM 645 C C . ILE A 1 82 ? -0.819 0.222 -0.098 1.00 98.06 82 ILE A C 1
ATOM 647 O O . ILE A 1 82 ? -1.399 1.252 0.240 1.00 98.06 82 ILE A O 1
ATOM 651 N N . TYR A 1 83 ? -0.728 -0.827 0.706 1.00 97.62 83 TYR A N 1
ATOM 652 C CA . TYR A 1 83 ? -1.269 -0.837 2.057 1.00 97.62 83 TYR A CA 1
ATOM 653 C C . TYR A 1 83 ? -0.309 -1.509 3.030 1.00 97.62 83 TYR A C 1
ATOM 655 O O . TYR A 1 83 ? 0.486 -2.374 2.668 1.00 97.62 83 TYR A O 1
ATOM 663 N N . LYS A 1 84 ? -0.364 -1.091 4.289 1.00 97.88 84 LYS A N 1
ATOM 664 C CA . LYS A 1 84 ? 0.490 -1.607 5.353 1.00 97.88 84 LYS A CA 1
ATOM 665 C C . LYS A 1 84 ? -0.092 -2.889 5.936 1.00 97.88 84 LYS A C 1
ATOM 667 O O . LYS A 1 84 ? -1.257 -2.918 6.334 1.00 97.88 84 LYS A O 1
ATOM 672 N N . LEU A 1 85 ? 0.731 -3.927 6.033 1.00 96.06 85 LEU A N 1
ATOM 673 C CA . LEU A 1 85 ? 0.366 -5.202 6.647 1.00 96.06 85 LEU A CA 1
ATOM 674 C C . LEU A 1 85 ? 0.118 -5.049 8.154 1.00 96.06 85 LEU A C 1
ATOM 676 O O . LEU A 1 85 ? 0.643 -4.142 8.803 1.00 96.06 85 LEU A O 1
ATOM 680 N N . GLY A 1 86 ? -0.706 -5.937 8.715 1.00 91.38 86 GLY A N 1
ATOM 681 C CA . GLY A 1 86 ? -1.073 -5.903 10.137 1.00 91.38 86 GLY A CA 1
ATOM 682 C C . GLY A 1 86 ? -1.961 -4.716 10.536 1.00 91.38 86 GLY A C 1
ATOM 683 O O . GLY A 1 86 ? -2.134 -4.449 11.723 1.00 91.38 86 GLY A O 1
ATOM 684 N N . THR A 1 87 ? -2.518 -3.988 9.565 1.00 90.75 87 THR A N 1
ATOM 685 C CA . THR A 1 87 ? -3.477 -2.900 9.800 1.00 90.75 87 THR A CA 1
ATOM 686 C C . THR A 1 87 ? -4.918 -3.365 9.573 1.00 90.75 87 THR A C 1
ATOM 688 O O . THR A 1 87 ? -5.139 -4.373 8.898 1.00 90.75 87 THR A O 1
ATOM 691 N N . PRO A 1 88 ? -5.930 -2.620 10.063 1.00 89.50 88 PRO A N 1
ATOM 692 C CA . PRO A 1 88 ? -7.324 -2.900 9.727 1.00 89.50 88 PRO A CA 1
ATOM 693 C C . PRO A 1 88 ? -7.590 -2.920 8.217 1.00 89.50 88 PRO A C 1
ATOM 695 O O . PRO A 1 88 ? -8.400 -3.720 7.769 1.00 89.50 88 PRO A O 1
ATOM 698 N N . ALA A 1 89 ? -6.896 -2.087 7.432 1.00 88.81 89 ALA A N 1
ATOM 699 C CA . ALA A 1 89 ? -7.025 -2.088 5.977 1.00 88.81 89 ALA A CA 1
ATOM 700 C C . ALA A 1 89 ? -6.545 -3.412 5.365 1.00 88.81 89 ALA A C 1
ATOM 702 O O . ALA A 1 89 ? -7.260 -3.988 4.550 1.00 88.81 89 ALA A O 1
ATOM 703 N N . ALA A 1 90 ? -5.392 -3.931 5.807 1.00 91.56 90 ALA A N 1
ATOM 704 C CA . ALA A 1 90 ? -4.907 -5.246 5.383 1.00 91.56 90 ALA A CA 1
ATOM 705 C C . ALA A 1 90 ? -5.913 -6.356 5.720 1.00 91.56 90 ALA A C 1
ATOM 707 O O . ALA A 1 90 ? -6.274 -7.130 4.846 1.00 91.56 90 ALA A O 1
ATOM 708 N N . ALA A 1 91 ? -6.468 -6.350 6.936 1.00 89.12 91 ALA A N 1
ATOM 709 C CA . ALA A 1 91 ? -7.458 -7.345 7.346 1.00 89.12 91 ALA A CA 1
ATOM 710 C C . ALA A 1 91 ? -8.734 -7.331 6.477 1.00 89.12 91 ALA A C 1
ATOM 712 O O . ALA A 1 91 ? -9.328 -8.379 6.233 1.00 89.12 91 ALA A O 1
ATOM 713 N N . VAL A 1 92 ? -9.161 -6.164 5.976 1.00 90.00 92 VAL A N 1
ATOM 714 C CA . VAL A 1 92 ? -10.273 -6.076 5.008 1.00 90.00 92 VAL A CA 1
ATOM 715 C C . VAL A 1 92 ? -9.887 -6.706 3.672 1.00 90.00 92 VAL A C 1
ATOM 717 O O . VAL A 1 92 ? -10.696 -7.419 3.081 1.00 90.00 92 VAL A O 1
ATOM 720 N N . VAL A 1 93 ? -8.668 -6.451 3.192 1.00 89.62 93 VAL A N 1
ATOM 721 C CA . VAL A 1 93 ? -8.165 -7.055 1.952 1.00 89.62 93 VAL A CA 1
ATOM 722 C C . VAL A 1 93 ? -8.118 -8.577 2.079 1.00 89.62 93 VAL A C 1
ATOM 724 O O . VAL A 1 93 ? -8.638 -9.261 1.199 1.00 89.62 93 VAL A O 1
ATOM 727 N N . ASP A 1 94 ? -7.596 -9.093 3.191 1.00 86.56 94 ASP A N 1
ATOM 728 C CA . ASP A 1 94 ? -7.530 -10.529 3.487 1.00 86.56 94 ASP A CA 1
ATOM 729 C C . ASP A 1 94 ? -8.936 -11.153 3.496 1.00 86.56 94 ASP A C 1
ATOM 731 O O . ASP A 1 94 ? -9.182 -12.179 2.856 1.00 86.56 94 ASP A O 1
ATOM 735 N N . ALA A 1 95 ? -9.902 -10.476 4.130 1.00 86.31 95 ALA A N 1
ATOM 736 C CA . ALA A 1 95 ? -11.296 -10.911 4.164 1.00 86.31 95 ALA A CA 1
ATOM 737 C C . ALA A 1 95 ? -11.904 -11.049 2.757 1.00 86.31 95 ALA A C 1
ATOM 739 O O . ALA A 1 95 ? -12.589 -12.028 2.459 1.00 86.31 95 ALA A O 1
ATOM 740 N N . VAL A 1 96 ? -11.647 -10.073 1.880 1.00 87.25 96 VAL A N 1
ATOM 741 C CA . VAL A 1 96 ? -12.134 -10.076 0.489 1.00 87.25 96 VAL A CA 1
ATOM 742 C C . VAL A 1 96 ? -11.402 -11.119 -0.357 1.00 87.25 96 VAL A C 1
ATOM 744 O O . VAL A 1 96 ? -12.011 -11.730 -1.234 1.00 87.25 96 VAL A O 1
ATOM 747 N N . ALA A 1 97 ? -10.120 -11.361 -0.084 1.00 84.69 97 ALA A N 1
ATOM 748 C CA . ALA A 1 97 ? -9.322 -12.389 -0.748 1.00 84.69 97 ALA A CA 1
ATOM 749 C C . ALA A 1 97 ? -9.738 -13.826 -0.370 1.00 84.69 97 ALA A C 1
ATOM 751 O O . ALA A 1 97 ? -9.260 -14.781 -0.985 1.00 84.69 97 ALA A O 1
ATOM 752 N N . GLY A 1 98 ? -10.653 -13.984 0.592 1.00 79.75 98 GLY A N 1
ATOM 753 C CA . GLY A 1 98 ? -11.169 -15.275 1.042 1.00 79.75 98 GLY A CA 1
ATOM 754 C C . GLY A 1 98 ? -10.369 -15.889 2.189 1.00 79.75 98 GLY A C 1
ATOM 755 O O . GLY A 1 98 ? -10.549 -17.069 2.493 1.00 79.75 98 GLY A O 1
ATOM 756 N N . GLU A 1 99 ? -9.497 -15.118 2.840 1.00 79.12 99 GLU A N 1
ATOM 757 C CA . GLU A 1 99 ? -8.803 -15.573 4.037 1.00 79.12 99 GLU A CA 1
ATOM 758 C C . GLU A 1 99 ? -9.754 -15.533 5.238 1.00 79.12 99 GLU A C 1
ATOM 760 O O . GLU A 1 99 ? -10.243 -14.484 5.659 1.00 79.12 99 GLU A O 1
ATOM 765 N N . SER A 1 100 ? -10.038 -16.707 5.803 1.00 77.50 100 SER A N 1
ATOM 766 C CA . SER A 1 100 ? -10.883 -16.835 6.990 1.00 77.50 100 SER A CA 1
ATOM 767 C C . SER A 1 100 ? -10.014 -16.781 8.248 1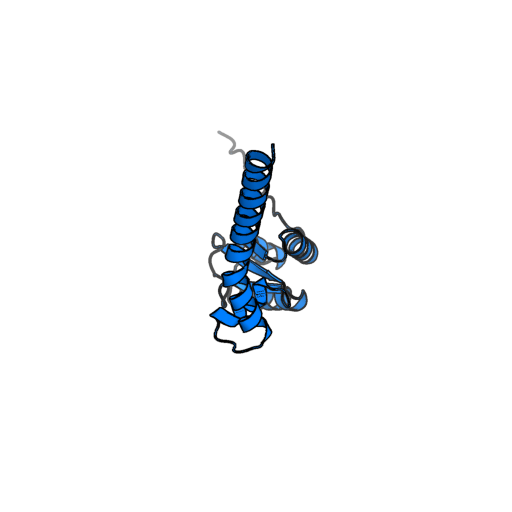.00 77.50 100 SER A C 1
ATOM 769 O O . SER A 1 100 ? -9.565 -17.808 8.757 1.00 77.50 100 SER A O 1
ATOM 771 N N . ASN A 1 101 ? -9.741 -15.567 8.730 1.00 85.19 101 ASN A N 1
ATOM 772 C CA . ASN A 1 101 ? -9.040 -15.324 9.993 1.00 85.19 101 ASN A CA 1
ATOM 773 C C . ASN A 1 101 ? -9.827 -14.354 10.902 1.00 85.19 101 ASN A C 1
ATOM 775 O O . ASN A 1 101 ? -10.798 -13.716 10.481 1.00 85.19 101 ASN A O 1
ATOM 779 N N . LYS A 1 102 ? -9.456 -14.294 12.189 1.00 86.88 102 LYS A N 1
ATOM 780 C CA . LYS A 1 102 ? -10.201 -13.523 13.203 1.00 86.88 102 LYS A CA 1
ATOM 781 C C . LYS A 1 102 ? -10.114 -12.022 12.944 1.00 86.88 102 LYS A C 1
ATOM 783 O O . LYS A 1 102 ? -11.066 -11.291 13.208 1.00 86.88 102 LYS A O 1
ATOM 788 N N . GLU A 1 103 ? -8.973 -11.570 12.448 1.00 84.94 103 GLU A N 1
ATOM 789 C CA . GLU A 1 103 ? -8.681 -10.181 12.131 1.00 84.94 103 GLU A CA 1
ATOM 790 C C . GLU A 1 103 ? -9.562 -9.692 10.975 1.00 84.94 103 GLU A C 1
ATOM 792 O O . GLU A 1 103 ? -10.179 -8.631 11.085 1.00 84.94 103 GLU A O 1
ATOM 797 N N . ALA A 1 104 ? -9.692 -10.499 9.923 1.00 84.88 104 ALA A N 1
ATOM 798 C CA . ALA A 1 104 ? -10.563 -10.289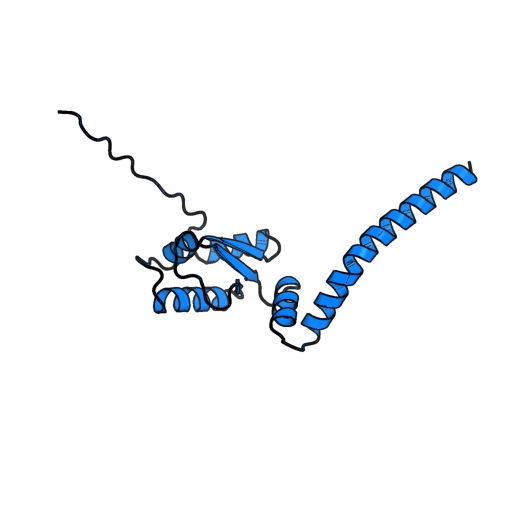 8.774 1.00 84.88 104 ALA A CA 1
ATOM 799 C C . ALA A 1 104 ? -12.037 -10.207 9.191 1.00 84.88 104 ALA A C 1
ATOM 801 O O . ALA A 1 104 ? -12.730 -9.243 8.857 1.00 84.88 104 ALA A O 1
ATOM 802 N N . GLU A 1 105 ? -12.515 -11.162 9.997 1.00 85.12 105 GLU A N 1
ATOM 803 C CA . GLU A 1 105 ? -13.882 -11.127 10.525 1.00 85.12 105 GLU A CA 1
ATOM 804 C C . GLU A 1 105 ? -14.131 -9.862 11.364 1.00 85.12 105 GLU A C 1
ATOM 806 O O . GLU A 1 105 ? -15.134 -9.165 11.179 1.00 85.12 105 GLU A O 1
ATOM 811 N N . ALA A 1 106 ? -13.211 -9.530 12.273 1.00 85.75 106 ALA A N 1
ATOM 812 C CA . ALA A 1 106 ? -13.316 -8.341 13.111 1.00 85.75 106 ALA A CA 1
ATOM 813 C C . ALA A 1 106 ? -13.316 -7.050 12.279 1.00 85.75 106 ALA A C 1
ATOM 815 O O . ALA A 1 106 ? -14.057 -6.118 12.598 1.00 85.75 106 ALA A O 1
ATOM 816 N N . ALA A 1 107 ? -12.523 -6.988 11.208 1.00 86.12 107 ALA A N 1
ATOM 817 C CA . ALA A 1 107 ? -12.482 -5.850 10.300 1.00 86.12 107 ALA A CA 1
ATOM 818 C C . ALA A 1 107 ? -13.806 -5.677 9.538 1.00 86.12 107 ALA A C 1
ATOM 820 O O . ALA A 1 107 ? -14.341 -4.568 9.501 1.00 86.12 107 ALA A O 1
ATOM 821 N N . LEU A 1 108 ? -14.392 -6.764 9.023 1.00 85.81 108 LEU A N 1
ATOM 822 C CA . LEU A 1 108 ? -15.714 -6.732 8.386 1.00 85.81 108 LEU A CA 1
ATOM 823 C C . LEU A 1 108 ? -16.818 -6.304 9.361 1.00 85.81 108 LEU A C 1
ATOM 825 O O . LEU A 1 108 ? -17.665 -5.478 9.015 1.00 85.81 108 LEU A O 1
ATOM 829 N N . ARG A 1 109 ? -16.798 -6.814 10.601 1.00 86.25 109 ARG A N 1
ATOM 830 C CA . ARG A 1 109 ? -17.738 -6.381 11.648 1.00 86.25 109 ARG A CA 1
ATOM 831 C C . ARG A 1 109 ? -17.604 -4.885 11.910 1.00 86.25 109 ARG A C 1
ATOM 833 O O . ARG A 1 109 ? -18.611 -4.187 11.871 1.00 86.25 109 ARG A O 1
ATOM 840 N N . ARG A 1 110 ? -16.377 -4.385 12.100 1.00 83.62 110 ARG A N 1
ATOM 841 C CA . ARG A 1 110 ? -16.114 -2.954 12.315 1.00 83.62 110 ARG A CA 1
ATOM 842 C C . ARG A 1 110 ? -16.597 -2.094 11.156 1.00 83.62 110 ARG A C 1
ATOM 844 O O . ARG A 1 110 ? -17.184 -1.060 11.426 1.00 83.62 110 ARG A O 1
ATOM 851 N N . LEU A 1 111 ? -16.387 -2.503 9.903 1.00 82.38 111 LEU A N 1
ATOM 852 C CA . LEU A 1 111 ? -16.883 -1.765 8.734 1.00 82.38 111 LEU A CA 1
ATOM 853 C C . LEU A 1 111 ? -18.410 -1.615 8.735 1.00 82.38 111 LEU A C 1
ATOM 855 O O . LEU A 1 111 ? -18.923 -0.566 8.349 1.00 82.38 111 LEU A O 1
ATOM 859 N N . ASN A 1 112 ? -19.131 -2.646 9.180 1.00 81.62 112 ASN A N 1
ATOM 860 C CA . ASN A 1 112 ? -20.586 -2.589 9.286 1.00 81.62 112 ASN A CA 1
ATOM 861 C C . ASN A 1 112 ? -21.045 -1.758 10.491 1.00 81.62 112 ASN A C 1
ATOM 863 O O . ASN A 1 112 ? -22.000 -1.001 10.367 1.00 81.62 112 ASN A O 1
ATOM 867 N N . THR A 1 113 ? -20.356 -1.851 11.633 1.00 77.94 113 THR A N 1
ATOM 868 C CA . THR A 1 113 ? -20.781 -1.186 12.875 1.00 77.94 113 THR A CA 1
ATOM 869 C C . THR A 1 113 ? -20.240 0.235 13.049 1.00 77.94 113 THR A C 1
ATOM 871 O O . THR A 1 113 ? -20.793 0.990 13.839 1.00 77.94 113 THR A O 1
ATOM 874 N N . SER A 1 114 ? -19.169 0.644 12.360 1.00 65.38 114 SER A N 1
ATOM 875 C CA . SER A 1 114 ? -18.591 1.995 12.493 1.00 65.38 114 SER A CA 1
ATOM 876 C C . SER A 1 114 ? -19.519 3.081 11.939 1.00 65.38 114 SER A C 1
ATOM 878 O O . SER A 1 114 ? -19.668 4.147 12.536 1.00 65.38 114 SER A O 1
ATOM 880 N N . ARG A 1 115 ? -20.241 2.778 10.853 1.00 57.38 115 ARG A N 1
ATOM 881 C CA . ARG A 1 115 ? -21.350 3.619 10.374 1.00 57.38 115 ARG A CA 1
ATOM 882 C C . ARG A 1 115 ? -22.506 3.682 11.370 1.00 57.38 115 ARG A C 1
ATOM 884 O O . ARG A 1 115 ? -23.218 4.682 11.403 1.00 57.38 115 ARG A O 1
ATOM 891 N N . ASP A 1 116 ? -22.695 2.642 12.176 1.00 56.75 116 ASP A N 1
ATOM 892 C CA . ASP A 1 116 ? -23.719 2.629 13.219 1.00 56.75 116 ASP A CA 1
ATOM 893 C C . ASP A 1 116 ? -23.282 3.435 14.444 1.00 56.75 116 ASP A C 1
ATOM 895 O O . ASP A 1 116 ? -24.130 4.079 15.048 1.00 56.75 116 ASP A O 1
ATOM 899 N N . SER A 1 117 ? -21.985 3.497 14.774 1.00 57.59 117 SER A N 1
ATOM 900 C CA . SER A 1 117 ? -21.488 4.353 15.861 1.00 57.59 117 SER A CA 1
ATOM 901 C C . SER A 1 117 ? -21.619 5.847 15.559 1.00 57.59 117 SER A C 1
ATOM 903 O O . SER A 1 117 ? -22.050 6.586 16.435 1.00 57.59 117 SER A O 1
ATOM 905 N N . GLU A 1 118 ? -21.340 6.291 14.328 1.00 65.12 118 GLU A N 1
ATOM 906 C CA . GLU A 1 118 ? -21.566 7.693 13.926 1.00 65.12 118 GLU A CA 1
ATOM 907 C C . GLU A 1 118 ? -23.060 8.047 13.963 1.00 65.12 118 GLU A C 1
ATOM 909 O O . GLU A 1 118 ? -23.453 9.095 14.474 1.00 65.12 118 GLU A O 1
ATOM 914 N N . LYS A 1 119 ? -23.922 7.134 13.492 1.00 65.75 119 LYS A N 1
ATOM 915 C CA . LYS A 1 119 ? -25.379 7.287 13.608 1.00 65.75 119 LYS A CA 1
ATOM 916 C C . LYS A 1 119 ? -25.845 7.295 15.064 1.00 65.75 119 LYS A C 1
ATOM 918 O O . LYS A 1 119 ? -26.699 8.103 15.408 1.00 65.75 119 LYS A O 1
ATOM 923 N N . LEU A 1 120 ? -25.306 6.426 15.919 1.00 66.19 120 LEU A N 1
ATOM 924 C CA . LEU A 1 120 ? -25.611 6.381 17.352 1.00 66.19 120 LEU A CA 1
ATOM 925 C C . LEU A 1 120 ? -25.195 7.677 18.047 1.00 66.19 120 LEU A C 1
ATOM 927 O O . LEU A 1 120 ? -25.950 8.175 18.876 1.00 66.19 120 LEU A O 1
ATOM 931 N N . GLN A 1 121 ? -24.045 8.246 17.688 1.00 74.81 121 GLN A N 1
ATOM 932 C CA . GLN A 1 121 ? -23.564 9.506 18.247 1.00 74.81 121 GLN A CA 1
ATOM 933 C C . GLN A 1 121 ? -24.479 10.668 17.842 1.00 74.81 121 GLN A C 1
ATOM 935 O O . GLN A 1 121 ? -24.980 11.370 18.714 1.00 74.81 121 GLN A O 1
ATOM 940 N N . ALA A 1 122 ? -24.838 10.762 16.557 1.00 78.56 122 ALA A N 1
ATOM 941 C CA . ALA A 1 122 ? -25.795 11.755 16.064 1.00 78.56 122 ALA A CA 1
ATOM 942 C C . ALA A 1 122 ? -27.201 11.604 16.683 1.00 78.56 122 ALA A C 1
ATOM 944 O O . ALA A 1 122 ? -27.891 12.591 16.930 1.00 78.56 122 ALA A O 1
ATOM 945 N N . VAL A 1 123 ? -27.649 10.368 16.940 1.00 78.69 123 VAL A N 1
ATOM 946 C CA . VAL A 1 123 ? -28.910 10.102 17.653 1.00 78.69 123 VAL A CA 1
ATOM 947 C C . VAL A 1 123 ? -28.807 10.541 19.114 1.00 78.69 123 VAL A C 1
ATOM 949 O O . VAL A 1 123 ? -29.734 11.169 19.615 1.00 78.69 123 VAL A O 1
ATOM 952 N N . THR A 1 124 ? -27.693 10.254 19.786 1.00 83.06 124 THR A N 1
ATOM 953 C CA . THR A 1 124 ? -27.474 10.629 21.192 1.00 83.06 124 THR A CA 1
ATOM 954 C C . THR A 1 124 ? -27.413 12.148 21.362 1.00 83.06 124 THR A C 1
ATOM 956 O O . THR A 1 124 ? -28.058 12.679 22.261 1.00 83.06 124 THR A O 1
ATOM 959 N N . GLU A 1 125 ? -26.720 12.852 20.463 1.00 85.75 125 GLU A N 1
ATOM 960 C CA . GLU A 1 125 ? -26.656 14.320 20.436 1.00 85.75 125 GLU A CA 1
ATOM 961 C C . GLU A 1 125 ? -28.043 14.938 20.231 1.00 85.75 125 GLU A C 1
ATOM 963 O O . GLU A 1 125 ? -28.463 15.783 21.017 1.00 85.75 125 GLU A O 1
ATOM 968 N N . LYS A 1 126 ? -28.820 14.436 19.261 1.00 86.38 126 LYS A N 1
ATOM 969 C CA . LYS A 1 126 ? -30.207 14.886 19.057 1.00 86.38 126 LYS A CA 1
ATOM 970 C C . LYS A 1 126 ? -31.108 14.644 20.262 1.00 86.38 126 LYS A C 1
ATOM 972 O O . LYS A 1 126 ? -31.991 15.452 20.536 1.00 86.38 126 LYS A O 1
ATOM 977 N N . PHE A 1 127 ? -30.940 13.519 20.954 1.00 86.50 127 PHE A N 1
ATOM 978 C CA . PHE A 1 127 ? -31.699 13.247 22.172 1.00 86.50 127 PHE A CA 1
ATOM 979 C C . PHE A 1 127 ? -31.332 14.225 23.288 1.00 86.50 127 PHE A C 1
ATOM 981 O O . PHE A 1 127 ? -32.237 14.711 23.960 1.00 86.50 127 PHE A O 1
ATOM 988 N N . ALA A 1 128 ? -30.051 14.559 23.460 1.00 87.19 128 ALA A N 1
ATOM 989 C CA . ALA A 1 128 ? -29.619 15.571 24.422 1.00 87.19 128 ALA A CA 1
ATOM 990 C C . ALA A 1 128 ? -30.214 16.958 24.105 1.00 87.19 128 ALA A C 1
ATOM 992 O O . ALA A 1 128 ? -30.819 17.566 24.983 1.00 87.19 128 ALA A O 1
ATOM 993 N N . GLU A 1 129 ? -30.161 17.400 22.843 1.00 85.81 129 GLU A N 1
ATOM 994 C CA . GLU A 1 129 ? -30.768 18.668 22.397 1.00 85.81 129 GLU A CA 1
ATOM 995 C C . GLU A 1 129 ? -32.282 18.722 22.663 1.00 85.81 129 GLU A C 1
ATOM 997 O O . GLU A 1 129 ? -32.811 19.721 23.144 1.00 85.81 129 GLU A O 1
ATOM 1002 N N . LEU A 1 130 ? -33.000 17.631 22.379 1.00 83.50 130 LEU A N 1
ATOM 1003 C CA . LEU A 1 130 ? -34.441 17.544 22.639 1.00 83.50 130 LEU A CA 1
ATOM 1004 C C . LEU A 1 130 ? -34.772 17.542 24.136 1.00 83.50 130 LEU A C 1
ATOM 1006 O O . LEU A 1 130 ? -35.844 18.007 24.516 1.00 83.50 130 LEU A O 1
ATOM 1010 N N . SER A 1 131 ? -33.870 17.023 24.970 1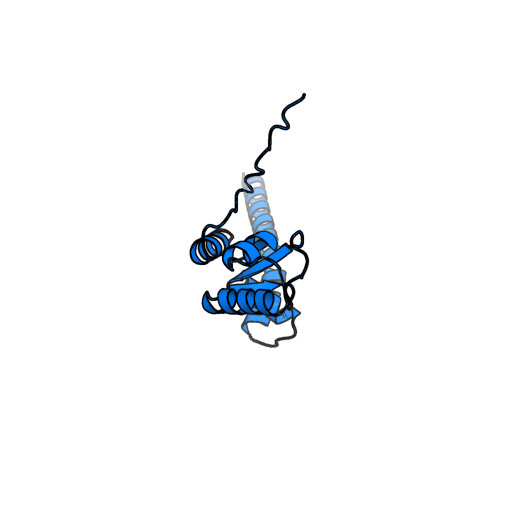.00 82.50 131 SER A N 1
ATOM 1011 C CA . SER A 1 131 ? -34.034 16.991 26.427 1.00 82.50 131 SER A CA 1
ATOM 1012 C C . SER A 1 131 ? -33.939 18.399 27.013 1.00 82.50 131 SER A C 1
ATOM 1014 O O . SER A 1 131 ? -34.794 18.790 27.801 1.00 82.50 131 SER A O 1
ATOM 1016 N N . GLU A 1 132 ? -32.970 19.198 26.558 1.00 87.00 132 GLU A N 1
ATOM 1017 C CA . GLU A 1 132 ? -32.807 20.598 26.977 1.00 87.00 132 GLU A CA 1
ATOM 1018 C C . GLU A 1 132 ? -34.001 21.483 26.583 1.00 87.00 132 GLU A C 1
ATOM 1020 O O . GLU A 1 132 ? -34.365 22.390 27.324 1.00 87.00 132 GLU A O 1
ATOM 1025 N N . ILE A 1 133 ? -34.653 21.199 25.450 1.00 85.12 133 ILE A N 1
ATOM 1026 C CA . ILE A 1 133 ? -35.858 21.922 25.002 1.00 85.12 133 ILE A CA 1
ATOM 1027 C C . ILE A 1 133 ? -37.097 21.559 25.838 1.00 85.12 133 ILE A C 1
ATOM 1029 O O . ILE A 1 133 ? -38.021 22.361 25.944 1.00 85.12 133 ILE A O 1
ATOM 1033 N N . LEU A 1 134 ? -37.156 20.342 26.384 1.00 73.44 134 LEU A N 1
ATOM 1034 C CA . LEU A 1 134 ? -38.291 19.862 27.182 1.00 73.44 134 LEU A CA 1
ATOM 1035 C C . LEU A 1 134 ? -38.153 20.184 28.678 1.00 73.44 134 LEU A C 1
ATOM 1037 O O . LEU A 1 134 ? -39.169 20.236 29.372 1.00 73.44 134 LEU A O 1
ATOM 1041 N N . GLU A 1 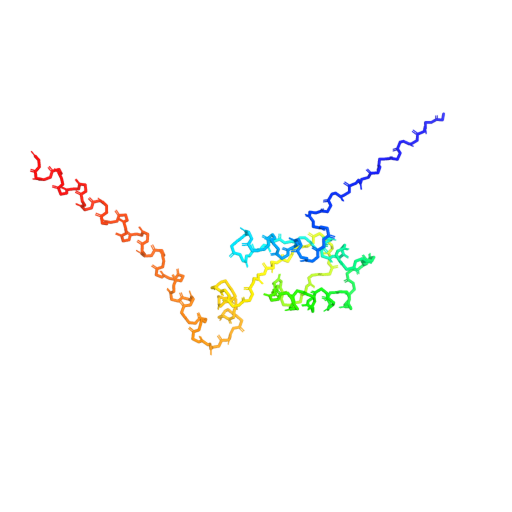135 ? -36.926 20.366 29.170 1.00 73.50 135 GLU A N 1
ATOM 1042 C CA . GLU A 1 135 ? -36.626 20.697 30.572 1.00 73.50 135 GLU A CA 1
ATOM 1043 C C . GLU A 1 135 ? -36.403 22.203 30.828 1.00 73.50 135 GLU A C 1
ATOM 1045 O O . GLU A 1 135 ? -36.356 22.609 31.993 1.00 73.50 135 GLU A O 1
ATOM 1050 N N . GLY A 1 136 ? -36.292 23.025 29.776 1.00 55.66 136 GLY A N 1
ATOM 1051 C CA . GLY A 1 136 ? -36.247 24.497 29.836 1.00 55.66 136 GLY A CA 1
ATOM 1052 C C . GLY A 1 136 ? -37.605 25.159 29.625 1.00 55.66 136 GLY A C 1
ATOM 1053 O O . GLY A 1 136 ? -37.856 26.188 30.295 1.00 55.66 136 GLY A O 1
#

Organism: NCBI:txid190195

Sequence (136 aa):
MATAVEVEHEWEYSYKDWEALKKAVDAGGGVLRVVMWELRHLEDAGRLGVHVRASISRNLLGLGLAHLPKELPSYQEQEAVIYKLGTPAAAVVDAVAGESNKEAEAALRRLNTSRDSEKLQAVTEKFAELSEILEG

Secondary structure (DSSP, 8-state):
-PPP---------S-SSHHHHHHHHHHTTTEEEEEHHHHHHHTT-SS--HHHHHHHHHHHHHTTEEEESSS--SSTT-EEEEEETTSHHHHHHHHHHT---HHHHHHHHHHHHHHHHHHHHHHHHHHHHHHHHHH-